Protein AF-A0A4R1K427-F1 (afdb_monomer_lite)

Sequence (102 aa):
MSDSDINLILEKLNGIEKHLEAKQYSHRWLSMAEACEYAGGRSKNWMLDKLNTGKIHGYQEDGKKGFPGKWVIDKNSIDDFYSGLKEDTNKKYLDLKKRTGG

Secondary structure (DSSP, 8-state):
--HHHHHHHHHHHHHHHHHHTS----SSEEEHHHHHHHTTS--HHHHHHHHHTTSS-EEEPPPPTTS---EEEEHHHHHHHHHHHHHHHHHHHHHHHHHH--

Radius of gyration: 20.05 Å; chains: 1; bounding box: 58×32×54 Å

pLDDT: mean 79.11, std 15.57, range [44.84, 96.62]

Foldseek 3Di:
DDPVVVVVVVVVVVVVVVVVPLPPPPDFKDWLVNLCSLLVNHDSVVVVVCCVVVQWDWDWDDDDVPDTGTIITGSVSSVVSVVVVVVVVVVVVVVVDVVVDD

Structure (mmCIF, N/CA/C/O backbone):
data_AF-A0A4R1K427-F1
#
_entry.id   AF-A0A4R1K427-F1
#
loop_
_atom_site.group_PDB
_atom_site.id
_atom_site.type_symbol
_atom_site.label_atom_id
_atom_site.label_alt_id
_atom_site.label_comp_id
_atom_site.label_asym_id
_atom_site.label_entity_id
_atom_site.label_seq_id
_atom_site.pdbx_PDB_ins_code
_atom_site.Cartn_x
_atom_site.Cartn_y
_atom_site.Cartn_z
_atom_site.occupancy
_atom_site.B_iso_or_equiv
_atom_site.auth_seq_id
_atom_site.auth_comp_id
_atom_site.auth_asym_id
_atom_site.auth_atom_id
_atom_site.pdbx_PDB_model_num
ATOM 1 N N . MET A 1 1 ? 41.655 7.590 -18.112 1.00 59.09 1 MET A N 1
ATOM 2 C CA . MET A 1 1 ? 40.527 7.831 -17.195 1.00 59.09 1 MET A CA 1
ATOM 3 C C . MET A 1 1 ? 40.825 9.150 -16.513 1.00 59.09 1 MET A C 1
ATOM 5 O O . MET A 1 1 ? 41.897 9.253 -15.927 1.00 59.09 1 MET A O 1
ATOM 9 N N . SER A 1 2 ? 40.004 10.174 -16.734 1.00 76.25 2 SER A N 1
ATOM 10 C CA . SER A 1 2 ? 40.237 11.529 -16.212 1.00 76.25 2 SER A CA 1
ATOM 11 C C . SER A 1 2 ? 39.451 11.768 -14.923 1.00 76.25 2 SER A C 1
ATOM 13 O O . SER A 1 2 ? 38.473 11.075 -14.653 1.00 76.25 2 SER A O 1
ATOM 15 N N . ASP A 1 3 ? 39.833 12.778 -14.141 1.00 77.19 3 ASP A N 1
ATOM 16 C CA . ASP A 1 3 ? 39.142 13.145 -12.891 1.00 77.19 3 ASP A CA 1
ATOM 17 C C . ASP A 1 3 ? 37.641 13.435 -13.100 1.00 77.19 3 ASP A C 1
ATOM 19 O O . ASP A 1 3 ? 36.807 13.206 -12.225 1.00 77.19 3 ASP A O 1
ATOM 23 N N . SER A 1 4 ? 37.272 13.870 -14.305 1.00 73.75 4 SER A N 1
ATOM 24 C CA . SER A 1 4 ? 35.888 14.043 -14.753 1.00 73.75 4 SER A CA 1
ATOM 25 C C . SER A 1 4 ? 35.102 12.729 -14.869 1.00 73.75 4 SER A C 1
ATOM 27 O O . SER A 1 4 ? 33.921 12.708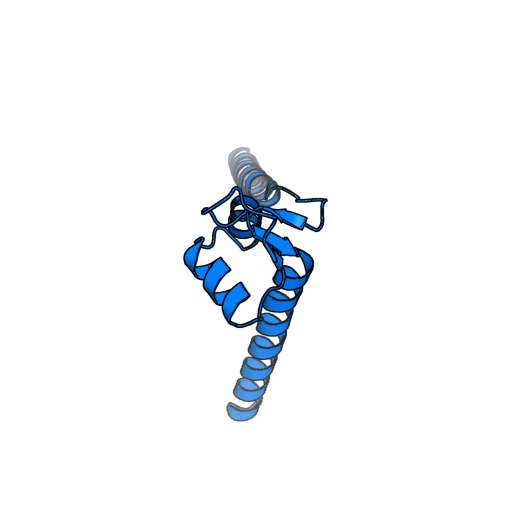 -14.523 1.00 73.75 4 SER A O 1
ATOM 29 N N . ASP A 1 5 ? 35.737 11.629 -15.283 1.00 75.25 5 ASP A N 1
ATOM 30 C CA . ASP A 1 5 ? 35.101 10.304 -15.319 1.00 75.25 5 ASP A CA 1
ATOM 31 C C . ASP A 1 5 ? 34.833 9.793 -13.894 1.00 75.25 5 ASP A C 1
ATOM 33 O O . ASP A 1 5 ? 33.796 9.187 -13.626 1.00 75.25 5 ASP A O 1
ATOM 37 N N . ILE A 1 6 ? 35.754 10.077 -12.966 1.00 77.62 6 ILE A N 1
ATOM 38 C CA . ILE A 1 6 ? 35.656 9.683 -11.554 1.00 77.62 6 ILE A CA 1
ATOM 39 C C . ILE A 1 6 ? 34.502 10.426 -10.869 1.00 77.62 6 ILE A C 1
ATOM 41 O O . ILE A 1 6 ? 33.676 9.794 -10.210 1.00 77.62 6 ILE A O 1
ATOM 45 N N . ASN A 1 7 ? 34.382 11.739 -11.079 1.00 77.62 7 ASN A N 1
ATOM 46 C CA . ASN A 1 7 ? 33.284 12.531 -10.515 1.00 77.62 7 ASN A CA 1
ATOM 47 C C . ASN A 1 7 ? 31.913 12.092 -11.040 1.00 77.62 7 ASN A C 1
ATOM 49 O O . ASN A 1 7 ? 30.974 11.967 -10.257 1.00 77.62 7 ASN A O 1
ATOM 53 N N . LEU A 1 8 ? 31.803 11.768 -12.331 1.00 77.56 8 LEU A N 1
ATOM 54 C CA . LEU A 1 8 ? 30.552 11.272 -12.907 1.00 77.56 8 LEU A CA 1
ATOM 55 C C . LEU A 1 8 ? 30.148 9.904 -12.328 1.00 77.56 8 LEU A C 1
ATOM 57 O O . LEU A 1 8 ? 28.962 9.630 -12.132 1.00 77.56 8 LEU A O 1
ATOM 61 N N . ILE A 1 9 ? 31.121 9.032 -12.048 1.00 77.56 9 ILE A N 1
ATOM 62 C CA . ILE A 1 9 ? 30.875 7.742 -11.389 1.00 77.56 9 ILE A CA 1
ATOM 63 C C . ILE A 1 9 ? 30.417 7.962 -9.944 1.00 77.56 9 ILE A C 1
ATOM 65 O O . ILE A 1 9 ? 29.446 7.337 -9.521 1.00 77.56 9 ILE A O 1
ATOM 69 N N . LEU A 1 10 ? 31.053 8.874 -9.206 1.00 73.94 10 LEU A N 1
ATOM 70 C CA . LEU A 1 10 ? 30.679 9.198 -7.827 1.00 73.94 10 LEU A CA 1
ATOM 71 C C . LEU A 1 10 ? 29.291 9.841 -7.728 1.00 73.94 10 LEU A C 1
ATOM 73 O O . LEU A 1 10 ? 28.515 9.474 -6.850 1.00 73.94 10 LEU A O 1
ATOM 77 N N . GLU A 1 11 ? 28.928 10.739 -8.645 1.00 72.81 11 GLU A N 1
ATOM 78 C CA . GLU A 1 11 ? 27.575 11.306 -8.704 1.00 72.81 11 GLU A CA 1
ATOM 79 C C . GLU A 1 11 ? 26.516 10.232 -8.969 1.00 72.81 11 GLU A C 1
ATOM 81 O O . GLU A 1 11 ? 25.460 10.222 -8.331 1.00 72.81 11 GLU A O 1
ATOM 86 N N . LYS A 1 12 ? 26.809 9.282 -9.865 1.00 64.94 12 LYS A N 1
ATOM 87 C CA . LYS A 1 12 ? 25.918 8.146 -10.130 1.00 64.94 12 LYS A CA 1
ATOM 88 C C . LYS A 1 12 ? 25.809 7.204 -8.932 1.00 64.94 12 LYS A C 1
ATOM 90 O O . LYS A 1 12 ? 24.704 6.769 -8.624 1.00 64.94 12 LYS A O 1
ATOM 95 N N . LEU A 1 13 ? 26.916 6.913 -8.247 1.00 65.81 13 LEU A N 1
ATOM 96 C CA . LEU A 1 13 ? 26.927 6.074 -7.045 1.00 65.81 13 LEU A CA 1
ATOM 97 C C . LEU A 1 13 ? 26.153 6.727 -5.893 1.00 65.81 13 LEU A C 1
ATOM 99 O O . LEU A 1 13 ? 25.292 6.075 -5.311 1.00 65.81 13 LEU A O 1
ATOM 103 N N . ASN A 1 14 ? 26.348 8.025 -5.651 1.00 63.34 14 ASN A N 1
ATOM 104 C CA . ASN A 1 14 ? 25.582 8.787 -4.659 1.00 63.34 14 ASN A CA 1
ATOM 105 C C . ASN A 1 14 ? 24.084 8.854 -5.000 1.00 63.34 14 ASN A C 1
ATOM 107 O O . ASN A 1 14 ? 23.231 8.824 -4.111 1.00 63.34 14 ASN A O 1
ATOM 111 N N . GLY A 1 15 ? 23.739 8.948 -6.289 1.00 56.34 15 GLY A N 1
ATOM 112 C CA . GLY A 1 15 ? 22.350 8.882 -6.749 1.00 56.34 15 GLY A CA 1
ATOM 113 C C . 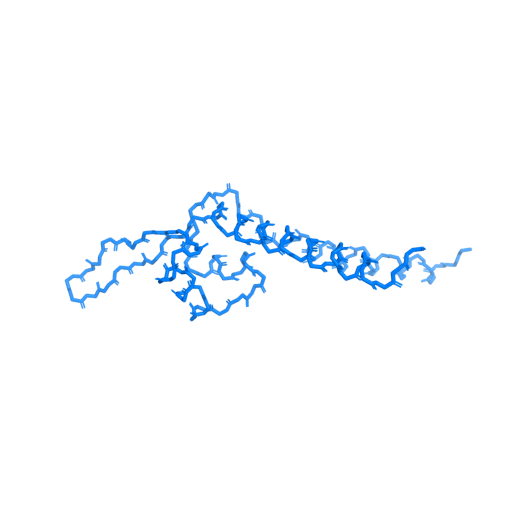GLY A 1 15 ? 21.704 7.517 -6.491 1.00 56.34 15 GLY A C 1
ATOM 114 O O . GLY A 1 15 ? 20.532 7.448 -6.125 1.00 56.34 15 GLY A O 1
ATOM 115 N N . ILE A 1 16 ? 22.479 6.438 -6.631 1.00 57.91 16 ILE A N 1
ATOM 116 C CA . ILE A 1 16 ? 22.049 5.064 -6.344 1.00 57.91 16 ILE A CA 1
ATOM 117 C C . ILE A 1 16 ? 21.922 4.830 -4.830 1.00 57.91 16 ILE A C 1
ATOM 119 O O . ILE A 1 16 ? 20.924 4.256 -4.402 1.00 57.91 16 ILE A O 1
ATOM 123 N N . GLU A 1 17 ? 22.856 5.326 -4.013 1.00 49.16 17 GLU A N 1
ATOM 124 C CA . GLU A 1 17 ? 22.786 5.253 -2.544 1.00 49.16 17 GLU A CA 1
ATOM 125 C C . GLU A 1 17 ? 21.539 5.953 -1.996 1.00 49.16 17 GLU A C 1
ATOM 127 O O . GLU A 1 17 ? 20.794 5.355 -1.225 1.00 49.16 17 GLU A O 1
ATOM 132 N N . LYS A 1 18 ? 21.212 7.155 -2.487 1.00 49.66 18 LYS A N 1
ATOM 133 C CA . LYS A 1 18 ? 19.970 7.857 -2.110 1.00 49.66 18 LYS A CA 1
ATOM 134 C C . LYS A 1 18 ? 18.689 7.137 -2.543 1.00 49.66 18 LYS A C 1
ATOM 136 O O . LYS A 1 18 ? 17.632 7.371 -1.965 1.00 49.66 18 LYS A O 1
ATOM 141 N N . HIS A 1 19 ? 18.748 6.288 -3.568 1.00 48.06 19 HIS A N 1
ATOM 142 C CA . HIS A 1 19 ? 17.629 5.422 -3.956 1.00 48.06 19 HIS A CA 1
ATOM 143 C C . HIS A 1 19 ? 17.577 4.112 -3.155 1.00 48.06 19 HIS A C 1
ATOM 145 O O . HIS A 1 19 ? 16.496 3.550 -2.991 1.00 48.06 19 HIS A O 1
ATOM 151 N N . LEU A 1 20 ? 18.710 3.646 -2.627 1.00 48.03 20 LEU A N 1
ATOM 152 C CA . LEU A 1 20 ? 18.812 2.481 -1.741 1.00 48.03 20 LEU A CA 1
ATOM 153 C C . LEU A 1 20 ? 18.522 2.810 -0.271 1.00 48.03 20 LEU A C 1
ATOM 155 O O . LEU A 1 20 ? 18.095 1.924 0.465 1.00 48.03 20 LEU A O 1
ATOM 159 N N . GLU A 1 21 ? 18.618 4.082 0.123 1.00 44.84 21 GLU A N 1
ATOM 160 C CA . GLU A 1 21 ? 18.001 4.634 1.337 1.00 44.84 21 GLU A CA 1
ATOM 161 C C . GLU A 1 21 ? 16.462 4.719 1.241 1.00 44.84 21 GLU A C 1
ATOM 163 O O . GLU A 1 21 ? 15.814 5.452 1.991 1.00 44.84 21 GLU A O 1
ATOM 168 N N . ALA A 1 22 ? 15.828 3.957 0.341 1.00 49.41 22 ALA A N 1
ATOM 169 C CA . ALA A 1 22 ? 14.430 3.592 0.509 1.00 49.41 22 ALA A CA 1
ATOM 170 C C . ALA A 1 22 ? 14.297 3.002 1.916 1.00 49.41 22 ALA A C 1
ATOM 172 O O . ALA A 1 22 ? 14.818 1.914 2.160 1.00 49.41 22 ALA A O 1
ATOM 173 N N . LYS A 1 23 ? 13.687 3.761 2.844 1.00 55.25 23 LYS A N 1
ATOM 174 C CA . LYS A 1 23 ? 13.518 3.403 4.260 1.00 55.25 23 LYS A CA 1
ATOM 175 C C . LYS A 1 23 ? 13.299 1.901 4.371 1.00 55.25 23 LYS A C 1
ATOM 177 O O . LYS A 1 23 ? 12.240 1.392 4.002 1.00 55.25 23 LYS A O 1
ATOM 182 N N . GLN A 1 24 ? 14.324 1.183 4.824 1.00 61.22 24 GLN A N 1
ATOM 183 C CA . GLN A 1 24 ? 14.216 -0.251 5.007 1.00 61.22 24 GLN A CA 1
ATOM 184 C C . GLN A 1 24 ? 13.334 -0.464 6.228 1.00 61.22 24 GLN A C 1
ATOM 186 O O . GLN A 1 24 ? 13.799 -0.462 7.365 1.00 61.22 24 GLN A O 1
ATOM 191 N N . TYR A 1 25 ? 12.032 -0.597 5.993 1.00 67.19 25 TYR A N 1
ATOM 192 C CA . TYR A 1 25 ? 11.101 -0.992 7.033 1.00 67.19 25 TYR A CA 1
ATOM 193 C C . TYR A 1 25 ? 11.428 -2.433 7.424 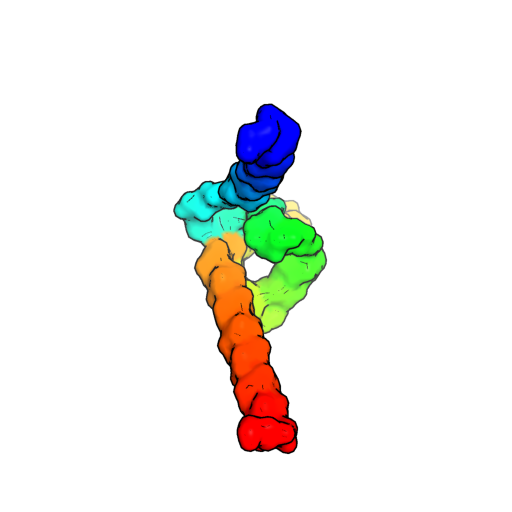1.00 67.19 25 TYR A C 1
ATOM 195 O O . TYR A 1 25 ? 11.131 -3.387 6.694 1.00 67.19 25 TYR A O 1
ATOM 203 N N . SER A 1 26 ? 12.131 -2.577 8.547 1.00 73.69 26 SER A N 1
ATOM 204 C CA . SER A 1 26 ? 12.530 -3.867 9.111 1.00 73.69 26 SER A CA 1
ATOM 205 C C . SER A 1 26 ? 11.348 -4.587 9.756 1.00 73.69 26 SER A C 1
ATOM 207 O O . SER A 1 26 ? 11.351 -5.813 9.861 1.00 73.69 26 SER A O 1
ATOM 209 N N . HIS A 1 27 ? 10.310 -3.845 10.147 1.00 84.44 27 HIS A N 1
ATOM 210 C CA . HIS A 1 27 ? 9.090 -4.382 10.726 1.00 84.44 27 HIS A CA 1
ATOM 211 C C . HIS A 1 27 ? 8.048 -4.741 9.661 1.00 84.44 27 HIS A C 1
ATOM 213 O O . HIS A 1 27 ? 7.923 -4.098 8.620 1.00 84.44 27 HIS A O 1
ATOM 219 N N . ARG A 1 28 ? 7.278 -5.798 9.945 1.00 89.94 28 ARG A N 1
ATOM 220 C CA . ARG A 1 28 ? 6.236 -6.328 9.052 1.00 89.94 28 ARG A CA 1
ATOM 221 C C . ARG A 1 28 ? 5.010 -5.415 8.952 1.00 89.94 28 ARG A C 1
ATOM 223 O O . ARG A 1 28 ? 4.394 -5.336 7.899 1.00 89.94 28 ARG A O 1
ATOM 230 N N . TRP A 1 29 ? 4.628 -4.767 10.047 1.00 94.81 29 TRP A N 1
ATOM 231 C CA . TRP A 1 29 ? 3.352 -4.062 10.168 1.00 94.81 29 TRP A CA 1
ATOM 232 C C . TRP A 1 29 ? 3.523 -2.560 9.966 1.00 94.81 29 TRP A C 1
ATOM 234 O O . TRP A 1 29 ? 3.969 -1.858 10.865 1.00 94.81 29 TRP A O 1
ATOM 244 N N . LEU A 1 30 ? 3.166 -2.064 8.789 1.00 94.50 30 LEU A N 1
ATOM 245 C CA . LEU A 1 30 ? 3.388 -0.681 8.383 1.00 94.50 30 LEU A CA 1
ATOM 246 C C . LEU A 1 30 ? 2.168 0.186 8.681 1.00 94.50 30 LEU A C 1
ATOM 248 O O . LEU A 1 30 ? 1.031 -0.212 8.439 1.00 94.50 30 LEU A O 1
ATOM 252 N N . SER A 1 31 ? 2.381 1.419 9.124 1.00 94.94 31 SER A N 1
ATOM 253 C CA . SER A 1 31 ? 1.321 2.426 9.083 1.00 94.94 31 SER A CA 1
ATOM 254 C C . SER A 1 31 ? 0.942 2.766 7.635 1.00 94.94 31 SER A C 1
ATOM 256 O O . SER A 1 31 ? 1.698 2.526 6.695 1.00 94.94 31 SER A O 1
ATOM 258 N N . MET A 1 32 ? -0.218 3.398 7.436 1.00 95.00 32 MET A N 1
ATOM 259 C CA . MET A 1 32 ? -0.657 3.847 6.105 1.00 95.00 32 MET A CA 1
ATOM 260 C C . MET A 1 32 ? 0.393 4.687 5.357 1.00 95.00 32 MET A C 1
ATOM 262 O O . MET A 1 32 ? 0.569 4.506 4.155 1.00 95.00 32 MET A O 1
ATOM 266 N N . ALA A 1 33 ? 1.083 5.601 6.045 1.00 93.56 33 ALA A N 1
ATOM 267 C CA . ALA A 1 33 ? 2.104 6.440 5.418 1.00 93.56 33 ALA A CA 1
ATOM 268 C C . ALA A 1 33 ? 3.323 5.611 4.987 1.00 93.56 33 ALA A C 1
ATOM 270 O O . ALA A 1 33 ? 3.771 5.720 3.849 1.00 93.56 33 ALA A O 1
ATOM 271 N N . GLU A 1 34 ? 3.795 4.725 5.864 1.00 93.88 34 GLU A N 1
ATOM 272 C CA . GLU A 1 34 ? 4.931 3.844 5.583 1.00 93.88 34 GLU A CA 1
ATOM 273 C C . GLU A 1 34 ? 4.623 2.864 4.454 1.00 93.88 34 GLU A C 1
ATOM 275 O O . GLU A 1 34 ? 5.442 2.679 3.564 1.00 93.88 34 GLU A O 1
ATOM 280 N N . ALA A 1 35 ? 3.420 2.290 4.428 1.00 94.06 35 ALA A N 1
ATOM 281 C CA . ALA A 1 35 ? 2.989 1.408 3.351 1.00 94.06 35 ALA A CA 1
ATOM 282 C C . ALA A 1 35 ? 2.944 2.139 1.998 1.00 94.06 35 ALA A C 1
ATOM 284 O O . ALA A 1 35 ? 3.310 1.569 0.972 1.00 94.06 35 ALA A O 1
ATOM 285 N N . CYS A 1 36 ? 2.511 3.404 1.981 1.00 92.62 36 CYS A N 1
ATOM 286 C CA . CYS A 1 36 ? 2.501 4.232 0.774 1.00 92.62 36 CYS A CA 1
ATOM 287 C C . CYS A 1 36 ? 3.920 4.501 0.258 1.00 92.62 36 CYS A C 1
ATOM 289 O O . CYS A 1 36 ? 4.170 4.342 -0.939 1.00 92.62 36 CYS A O 1
ATOM 291 N N . GLU A 1 37 ? 4.843 4.866 1.153 1.00 92.06 37 GLU A N 1
ATOM 292 C CA . GLU A 1 37 ? 6.264 5.047 0.831 1.00 92.06 37 GLU A CA 1
ATOM 293 C C . GLU A 1 37 ? 6.875 3.730 0.325 1.00 92.06 37 GLU A C 1
ATOM 295 O O . GLU A 1 37 ? 7.429 3.698 -0.775 1.00 92.06 37 GLU A O 1
ATOM 300 N N . TYR A 1 38 ? 6.672 2.630 1.057 1.00 90.19 38 TYR A N 1
ATOM 301 C CA . TYR A 1 38 ? 7.180 1.297 0.726 1.00 90.19 38 TYR A CA 1
ATOM 302 C C . TYR A 1 38 ? 6.678 0.782 -0.626 1.00 90.19 38 TYR A C 1
ATOM 304 O O . TYR A 1 38 ? 7.439 0.213 -1.403 1.00 90.19 38 TYR A O 1
ATOM 312 N N . ALA A 1 39 ? 5.415 1.047 -0.971 1.00 89.31 39 ALA A N 1
ATOM 313 C CA . ALA A 1 39 ? 4.834 0.662 -2.255 1.00 89.31 39 ALA A CA 1
ATOM 314 C C . ALA A 1 39 ? 5.322 1.516 -3.448 1.00 89.31 39 ALA A C 1
ATOM 316 O O . ALA A 1 39 ? 4.717 1.446 -4.522 1.00 89.31 39 ALA A O 1
ATOM 317 N N . GLY A 1 40 ? 6.379 2.319 -3.280 1.00 87.19 40 GLY A N 1
ATOM 318 C CA . GLY A 1 40 ? 6.942 3.194 -4.309 1.00 87.19 40 GLY A CA 1
ATOM 319 C C . GLY A 1 40 ? 6.261 4.562 -4.378 1.00 87.19 40 GLY A C 1
ATOM 320 O O . GLY A 1 40 ? 6.050 5.086 -5.470 1.00 87.19 40 GLY A O 1
ATOM 321 N N . GLY A 1 41 ? 5.851 5.114 -3.232 1.00 87.00 41 GLY A N 1
ATOM 322 C CA . GLY A 1 41 ? 5.201 6.428 -3.149 1.00 87.00 41 GLY A CA 1
ATOM 323 C C . GLY A 1 41 ? 3.756 6.445 -3.662 1.00 87.00 41 GLY A C 1
ATOM 324 O O . GLY A 1 41 ? 3.304 7.435 -4.241 1.00 87.00 41 GLY A O 1
ATOM 325 N N . ARG A 1 42 ? 3.016 5.342 -3.498 1.00 91.19 42 ARG A N 1
ATOM 326 C CA . ARG A 1 42 ? 1.603 5.261 -3.912 1.00 91.19 42 ARG A CA 1
ATOM 327 C C . ARG A 1 42 ? 0.718 6.132 -3.026 1.00 91.19 42 ARG A C 1
ATOM 329 O O . ARG A 1 42 ? 1.045 6.423 -1.884 1.00 91.19 42 ARG A O 1
ATOM 336 N N . SER A 1 43 ? -0.434 6.546 -3.550 1.00 94.19 43 SER A N 1
ATOM 337 C CA . SER A 1 43 ? -1.378 7.359 -2.781 1.00 94.19 43 SER A CA 1
ATOM 338 C C . SER A 1 43 ? -2.147 6.523 -1.754 1.00 94.19 43 SER A C 1
ATOM 340 O O . SER A 1 43 ? -2.407 5.335 -1.956 1.00 94.19 43 SER A O 1
ATOM 342 N N . LYS A 1 44 ? -2.622 7.180 -0.690 1.00 95.00 44 LYS A N 1
ATOM 343 C CA . LYS A 1 44 ? -3.513 6.567 0.307 1.00 95.00 44 LYS A CA 1
ATOM 344 C C . LYS A 1 44 ? -4.748 5.917 -0.328 1.00 95.00 44 LYS A C 1
ATOM 346 O O . LYS A 1 44 ? -5.140 4.830 0.079 1.00 95.00 44 LYS A O 1
ATOM 351 N N . ASN A 1 45 ? -5.348 6.556 -1.334 1.00 96.06 45 ASN A N 1
ATOM 352 C CA . ASN A 1 45 ? -6.523 6.009 -2.023 1.00 96.06 45 ASN A CA 1
ATOM 353 C C . ASN A 1 45 ? -6.192 4.717 -2.772 1.00 96.06 45 ASN A C 1
ATOM 355 O O . ASN A 1 45 ? -6.984 3.783 -2.744 1.00 96.06 45 ASN A O 1
ATOM 359 N N . TRP A 1 46 ? -5.013 4.644 -3.398 1.00 96.00 46 TRP A N 1
ATOM 360 C CA . TRP A 1 46 ? -4.546 3.413 -4.029 1.00 96.00 46 TRP A CA 1
ATOM 361 C C . TRP A 1 46 ? -4.381 2.298 -2.993 1.00 96.00 46 TRP A C 1
ATOM 363 O O . TRP A 1 46 ? -4.835 1.183 -3.225 1.00 96.00 46 TRP A O 1
ATOM 373 N N . MET A 1 47 ? -3.797 2.605 -1.830 1.00 96.19 47 MET A N 1
ATOM 374 C CA . MET A 1 47 ? -3.611 1.619 -0.762 1.00 96.19 47 MET A CA 1
ATOM 375 C C . MET A 1 47 ? -4.951 1.111 -0.213 1.00 96.19 47 MET A C 1
ATOM 377 O O . MET A 1 47 ? -5.149 -0.093 -0.074 1.00 96.19 47 MET A O 1
ATOM 381 N N . LEU A 1 48 ? -5.902 2.017 0.030 1.00 95.31 48 LEU A N 1
ATOM 382 C CA . LEU A 1 48 ? -7.256 1.662 0.461 1.00 95.31 48 LEU A CA 1
ATOM 383 C C . LEU A 1 48 ? -7.993 0.809 -0.577 1.00 95.31 48 LEU A C 1
ATOM 385 O O . LEU A 1 48 ? -8.660 -0.145 -0.200 1.00 95.31 48 LEU A O 1
ATOM 389 N N . ASP A 1 49 ? -7.850 1.098 -1.872 1.00 96.06 49 ASP A N 1
ATOM 390 C CA . ASP A 1 49 ? -8.406 0.256 -2.938 1.00 96.06 49 ASP A CA 1
ATOM 391 C C . ASP A 1 49 ? -7.842 -1.174 -2.889 1.00 96.06 49 ASP A C 1
ATOM 393 O O . ASP A 1 49 ? -8.587 -2.148 -3.009 1.00 96.06 49 ASP A O 1
ATOM 397 N N . LYS A 1 50 ? -6.534 -1.335 -2.650 1.00 95.25 50 LYS A N 1
ATOM 398 C CA . LYS A 1 50 ? -5.924 -2.671 -2.534 1.00 95.25 50 LYS A CA 1
ATOM 399 C C . LYS A 1 50 ? -6.344 -3.422 -1.281 1.00 95.25 50 LYS A C 1
ATOM 401 O O . LYS A 1 50 ? -6.567 -4.626 -1.376 1.00 95.25 50 LYS A O 1
ATOM 406 N N . LEU A 1 51 ? -6.524 -2.720 -0.167 1.00 94.25 51 LEU A N 1
ATOM 407 C CA . LEU A 1 51 ? -7.108 -3.290 1.047 1.00 94.25 51 LEU A CA 1
ATOM 408 C C . LEU A 1 51 ? -8.562 -3.728 0.804 1.00 94.25 51 LEU A C 1
ATOM 410 O O . LEU A 1 51 ? -8.914 -4.872 1.070 1.00 94.25 51 LEU A O 1
ATOM 414 N N . ASN A 1 52 ? -9.387 -2.859 0.212 1.00 92.69 52 ASN A N 1
ATOM 415 C CA . ASN A 1 52 ? -10.802 -3.134 -0.063 1.00 92.69 52 ASN A CA 1
ATOM 416 C C . ASN A 1 52 ? -11.008 -4.275 -1.069 1.00 92.69 52 ASN A C 1
ATOM 418 O O . ASN A 1 52 ? -11.988 -5.007 -0.980 1.00 92.69 52 ASN A O 1
ATOM 422 N N . THR A 1 53 ? -10.095 -4.432 -2.029 1.00 92.38 53 THR A N 1
ATOM 423 C CA . THR A 1 53 ? -10.129 -5.532 -3.008 1.00 92.38 53 THR A CA 1
ATOM 424 C C . THR A 1 53 ? -9.451 -6.809 -2.509 1.00 92.38 53 THR A C 1
ATOM 426 O O . THR A 1 53 ? -9.405 -7.792 -3.247 1.00 92.38 53 THR A O 1
ATOM 429 N N . GLY A 1 54 ? -8.909 -6.810 -1.286 1.00 91.69 54 GLY A N 1
ATOM 430 C CA . GLY A 1 54 ? -8.219 -7.956 -0.690 1.00 91.69 54 GLY A CA 1
ATOM 431 C C . GLY A 1 54 ? -6.887 -8.314 -1.355 1.00 91.69 54 GLY A C 1
ATOM 432 O O . GLY A 1 54 ? -6.355 -9.391 -1.111 1.00 91.69 54 GLY A O 1
ATOM 433 N N . LYS A 1 55 ? -6.350 -7.429 -2.203 1.00 91.44 55 LYS A N 1
ATOM 434 C CA . LYS A 1 55 ? -5.070 -7.625 -2.905 1.00 91.44 55 LYS A CA 1
ATOM 435 C C . LYS A 1 55 ? -3.859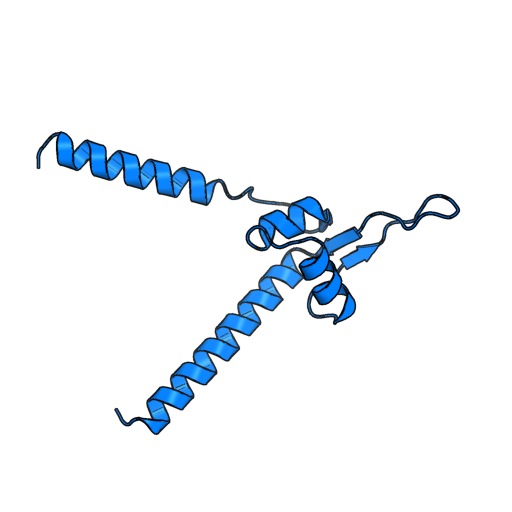 -7.381 -2.009 1.00 91.44 55 LYS A C 1
ATOM 437 O O . LYS A 1 55 ? -2.775 -7.848 -2.327 1.00 91.44 55 LYS A O 1
ATOM 442 N N . ILE A 1 56 ? -4.048 -6.605 -0.946 1.00 94.94 56 ILE A N 1
ATOM 443 C CA . ILE A 1 56 ? -3.080 -6.329 0.118 1.00 94.94 56 ILE A CA 1
ATOM 444 C C . ILE A 1 56 ? -3.833 -6.509 1.442 1.00 94.94 56 ILE A C 1
ATOM 446 O O . ILE A 1 56 ? -5.032 -6.229 1.516 1.00 94.94 56 ILE A O 1
ATOM 450 N N . HIS A 1 57 ? -3.150 -6.989 2.477 1.00 95.00 57 HIS A N 1
ATOM 451 C CA . HIS A 1 57 ? -3.733 -7.310 3.776 1.00 95.00 57 HIS A CA 1
ATOM 452 C C . HIS A 1 57 ? -3.360 -6.276 4.839 1.00 95.00 57 HIS A C 1
ATOM 454 O O . HIS A 1 57 ? -2.299 -5.656 4.808 1.00 95.00 57 HIS A O 1
ATOM 460 N N . GLY A 1 58 ? -4.244 -6.107 5.814 1.00 94.62 58 GLY A N 1
ATOM 461 C CA . GLY A 1 58 ? -4.046 -5.217 6.945 1.00 94.62 58 GLY A CA 1
ATOM 462 C C . GLY A 1 58 ? -5.225 -5.289 7.902 1.00 94.62 58 GLY A C 1
ATOM 463 O O . GLY A 1 58 ? -6.248 -5.902 7.598 1.00 94.62 58 GLY A O 1
ATOM 464 N N . TYR A 1 59 ? -5.084 -4.643 9.049 1.00 93.50 59 TYR A N 1
ATOM 465 C CA . TYR A 1 59 ? -6.162 -4.467 10.010 1.00 93.50 59 TYR A CA 1
ATOM 466 C C . TYR A 1 59 ? -6.300 -2.993 10.378 1.00 93.50 59 TYR A C 1
ATOM 468 O O . TYR A 1 59 ? -5.378 -2.189 10.214 1.00 93.50 59 TYR A O 1
ATOM 476 N N . GLN A 1 60 ? -7.482 -2.637 10.862 1.00 93.31 60 GLN A N 1
ATOM 477 C CA . GLN A 1 60 ? -7.737 -1.321 11.415 1.00 93.31 60 GLN A CA 1
ATOM 478 C C . GLN A 1 60 ? -7.697 -1.428 12.937 1.00 93.31 60 GLN A C 1
ATOM 480 O O . GLN A 1 60 ? -8.386 -2.266 13.512 1.00 93.31 60 GLN A O 1
ATOM 485 N N . GLU A 1 61 ? -6.860 -0.616 13.577 1.00 91.75 61 GLU A N 1
ATOM 486 C CA . GLU A 1 61 ? -6.829 -0.506 15.035 1.00 91.75 61 GLU A CA 1
ATOM 487 C C . GLU A 1 61 ? -8.180 -0.023 15.572 1.00 91.75 61 GLU A C 1
ATOM 489 O O . GLU A 1 61 ? -8.957 0.621 14.857 1.00 91.75 61 GLU A O 1
ATOM 494 N N . ASP A 1 62 ? -8.434 -0.276 16.855 1.00 88.62 62 ASP A N 1
ATOM 495 C CA . ASP A 1 62 ? -9.628 0.233 17.514 1.00 88.62 62 ASP A CA 1
ATOM 496 C C . ASP A 1 62 ? -9.648 1.764 17.498 1.00 88.62 62 ASP A C 1
ATOM 498 O O . ASP A 1 62 ? -8.712 2.465 17.897 1.00 88.62 62 ASP A O 1
ATOM 502 N N . GLY A 1 63 ? -10.759 2.294 17.004 1.00 85.19 63 GLY A N 1
ATOM 503 C CA . GLY A 1 63 ? -11.017 3.719 16.967 1.00 85.19 63 GLY A CA 1
ATOM 504 C C . GLY A 1 63 ? -11.518 4.262 18.303 1.00 85.19 63 GLY A C 1
ATOM 505 O O . GLY A 1 63 ? -12.127 3.556 19.107 1.00 85.19 63 GLY A O 1
ATOM 506 N N . LYS A 1 64 ? -11.331 5.565 18.537 1.00 86.88 64 LYS A N 1
ATOM 507 C CA . LYS A 1 64 ? -12.061 6.260 19.610 1.00 86.88 64 LYS A CA 1
ATOM 508 C C . LYS A 1 64 ? -13.525 6.423 19.196 1.00 86.88 64 LYS A C 1
ATOM 510 O O . LYS A 1 64 ? -13.817 6.541 18.013 1.00 86.88 64 LYS A O 1
ATOM 515 N N . LYS A 1 65 ? -14.444 6.460 20.167 1.00 82.50 65 LYS A N 1
ATOM 516 C CA . LYS A 1 65 ? -15.904 6.526 19.955 1.00 82.50 65 LYS A CA 1
ATOM 517 C C . LYS A 1 65 ? -16.286 7.494 18.814 1.00 82.50 65 LYS A C 1
ATOM 519 O O . LYS A 1 65 ? -16.093 8.699 18.944 1.00 82.50 65 LYS A O 1
ATOM 524 N N . GLY A 1 66 ? -16.814 6.951 17.713 1.00 78.19 66 GLY A N 1
ATOM 525 C CA . GLY A 1 66 ? -17.261 7.709 16.534 1.00 78.19 66 GLY A CA 1
ATOM 526 C C . GLY A 1 66 ? -16.209 7.960 15.443 1.00 78.19 66 GLY A C 1
ATOM 527 O O . GLY A 1 66 ? -16.558 8.509 14.402 1.00 78.19 66 GLY A O 1
ATOM 528 N N . PHE A 1 67 ? -14.956 7.540 15.633 1.00 81.81 67 PHE A N 1
ATOM 529 C CA . PHE A 1 67 ? -13.877 7.711 14.660 1.00 81.81 67 PHE A CA 1
ATOM 530 C C . PHE A 1 67 ? -13.222 6.369 14.335 1.00 81.81 67 PHE A C 1
ATOM 532 O O . PHE A 1 67 ? -12.824 5.665 15.259 1.00 81.81 67 PHE A O 1
ATOM 539 N N . PRO A 1 68 ? -13.063 6.012 13.051 1.00 82.81 68 PRO A N 1
ATOM 540 C CA . PRO A 1 68 ? -12.346 4.803 12.669 1.00 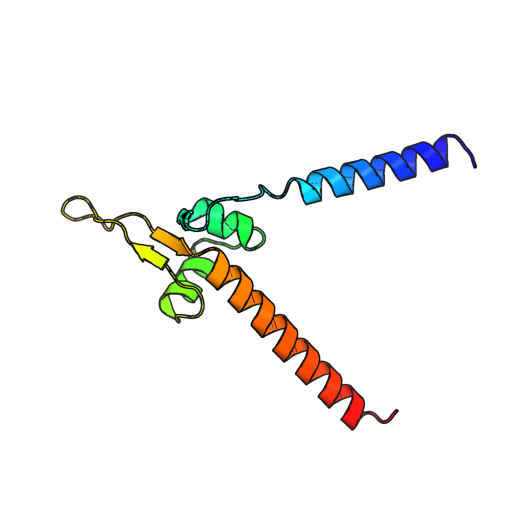82.81 68 PRO A CA 1
ATOM 541 C C . PRO A 1 68 ? -10.873 4.890 13.098 1.00 82.81 68 PRO A C 1
ATOM 543 O O . PRO A 1 68 ? -10.263 5.962 13.028 1.00 82.81 68 PRO A O 1
ATOM 546 N N . GLY A 1 69 ? -10.299 3.774 13.552 1.00 88.44 69 GLY A N 1
ATOM 547 C CA . GLY A 1 69 ? -8.897 3.731 13.960 1.00 88.44 69 GLY A CA 1
ATOM 548 C C . GLY A 1 69 ? -7.926 3.736 12.780 1.00 88.44 69 GLY A C 1
ATOM 549 O O . GLY A 1 69 ? -8.304 3.894 11.612 1.00 88.44 69 GLY A O 1
ATOM 550 N N . LYS A 1 70 ? -6.633 3.622 13.082 1.00 91.69 70 LYS A N 1
ATOM 551 C CA . LYS A 1 70 ? -5.580 3.708 12.067 1.00 91.69 70 LYS A CA 1
ATOM 552 C C . LYS A 1 70 ? -5.423 2.374 11.349 1.00 91.69 70 LYS A C 1
ATOM 554 O O . LYS A 1 70 ? -5.571 1.314 11.942 1.00 91.69 70 LYS A O 1
ATOM 559 N N . TRP A 1 71 ? -5.105 2.444 10.062 1.00 94.12 71 TRP A N 1
ATOM 560 C CA . TRP A 1 71 ? -4.750 1.263 9.286 1.00 94.12 71 TRP A CA 1
ATOM 561 C C . TRP A 1 71 ? -3.313 0.842 9.565 1.00 94.12 71 TRP A C 1
ATOM 563 O O . TRP A 1 71 ? -2.400 1.674 9.503 1.00 94.12 71 TRP A O 1
ATOM 573 N N . VAL A 1 72 ? -3.152 -0.457 9.788 1.00 95.44 72 VAL A N 1
ATOM 574 C CA . VAL A 1 72 ? -1.881 -1.165 9.881 1.00 95.44 72 VAL A CA 1
ATOM 575 C C . VAL A 1 72 ? -1.858 -2.211 8.767 1.00 95.44 72 VAL A C 1
ATOM 577 O O . VAL A 1 72 ? -2.754 -3.046 8.668 1.00 95.44 72 VAL A O 1
ATOM 580 N N . ILE A 1 73 ? -0.871 -2.128 7.882 1.00 96.62 73 ILE A N 1
ATOM 581 C CA . ILE A 1 73 ? -0.783 -2.873 6.625 1.00 96.62 73 ILE A CA 1
ATOM 582 C C . ILE A 1 73 ? 0.357 -3.887 6.712 1.00 96.62 73 ILE A C 1
ATOM 584 O O . ILE A 1 73 ? 1.442 -3.573 7.197 1.00 96.62 73 ILE A O 1
ATOM 588 N N . ASP A 1 74 ? 0.123 -5.106 6.233 1.00 95.69 74 ASP A N 1
ATOM 589 C CA . ASP A 1 74 ? 1.140 -6.153 6.177 1.00 95.69 74 ASP A CA 1
ATOM 590 C C . ASP A 1 74 ? 2.092 -5.916 4.998 1.00 95.69 74 ASP A C 1
ATOM 592 O O . ASP A 1 74 ? 1.703 -6.061 3.836 1.00 95.69 74 ASP A O 1
ATOM 596 N N . LYS A 1 75 ? 3.353 -5.599 5.295 1.00 94.06 75 LYS A N 1
ATOM 597 C CA . LYS A 1 75 ? 4.431 -5.422 4.316 1.00 94.06 75 LYS A CA 1
ATOM 598 C C . LYS A 1 75 ? 4.529 -6.598 3.345 1.00 94.06 75 LYS A C 1
ATOM 600 O O . LYS A 1 75 ? 4.623 -6.379 2.141 1.00 94.06 75 LYS A O 1
ATOM 605 N N . ASN A 1 76 ? 4.444 -7.830 3.847 1.00 92.75 76 ASN A N 1
ATOM 606 C CA . ASN A 1 76 ? 4.627 -9.020 3.014 1.00 92.75 76 ASN A CA 1
ATOM 607 C C . ASN A 1 76 ? 3.529 -9.132 1.952 1.00 92.75 76 ASN A C 1
ATOM 609 O O . ASN A 1 76 ? 3.799 -9.501 0.819 1.00 92.75 76 ASN A O 1
ATOM 613 N N . SER A 1 77 ? 2.302 -8.720 2.277 1.00 94.31 77 SER A N 1
ATOM 614 C CA . SER A 1 77 ? 1.210 -8.718 1.300 1.00 94.31 77 SER A CA 1
ATOM 615 C C . SER A 1 77 ? 1.411 -7.693 0.172 1.00 94.31 77 SER A C 1
ATOM 617 O O . SER A 1 77 ? 0.916 -7.885 -0.938 1.00 94.31 77 SER A O 1
ATOM 619 N N . ILE A 1 78 ? 2.173 -6.620 0.424 1.00 92.38 78 ILE A N 1
ATOM 620 C CA . ILE A 1 78 ? 2.602 -5.669 -0.612 1.00 92.38 78 ILE A CA 1
ATOM 621 C C . ILE A 1 78 ? 3.649 -6.333 -1.518 1.00 92.38 78 ILE A C 1
ATOM 623 O O . ILE A 1 78 ? 3.559 -6.218 -2.743 1.00 92.38 78 ILE A O 1
ATOM 627 N N . ASP A 1 79 ? 4.610 -7.050 -0.930 1.00 90.56 79 ASP A N 1
ATOM 628 C CA . ASP A 1 79 ? 5.632 -7.797 -1.673 1.00 90.56 79 ASP A CA 1
ATOM 629 C C . ASP A 1 79 ? 5.002 -8.891 -2.551 1.00 90.56 79 ASP A C 1
ATOM 631 O O . ASP A 1 79 ? 5.343 -9.008 -3.733 1.00 90.56 79 ASP A O 1
ATOM 635 N N . ASP A 1 80 ? 4.032 -9.634 -2.013 1.00 88.62 80 ASP A N 1
ATOM 636 C CA . ASP A 1 80 ? 3.290 -10.681 -2.722 1.00 88.62 80 ASP A CA 1
ATOM 637 C C . ASP A 1 80 ? 2.506 -10.102 -3.905 1.00 88.62 80 ASP A C 1
ATOM 639 O O . ASP A 1 80 ? 2.576 -10.626 -5.019 1.00 88.62 80 ASP A O 1
ATOM 643 N N . PHE A 1 81 ? 1.822 -8.968 -3.706 1.00 90.06 81 PHE A N 1
ATOM 644 C CA . PHE A 1 81 ? 1.110 -8.267 -4.775 1.00 90.06 81 PHE A CA 1
ATOM 645 C C . PHE A 1 81 ? 2.040 -7.916 -5.947 1.00 90.06 81 PHE A C 1
ATOM 647 O O . PHE A 1 81 ? 1.716 -8.171 -7.111 1.00 90.06 81 PHE A O 1
ATOM 654 N N . TYR A 1 82 ? 3.216 -7.351 -5.662 1.00 84.25 82 TYR A N 1
ATOM 655 C CA . TYR A 1 82 ? 4.179 -6.997 -6.705 1.00 84.25 82 TYR A CA 1
ATOM 656 C C . TYR A 1 82 ? 4.865 -8.215 -7.330 1.00 84.25 82 TYR A C 1
ATOM 658 O O . TYR A 1 82 ? 5.194 -8.185 -8.519 1.00 84.25 82 TYR A O 1
ATOM 666 N N . SER A 1 83 ? 5.055 -9.288 -6.569 1.00 79.88 83 SER A N 1
ATOM 667 C CA . SER A 1 83 ? 5.605 -10.547 -7.075 1.00 79.88 83 SER A CA 1
ATOM 668 C C . SER A 1 83 ? 4.630 -11.217 -8.047 1.00 79.88 83 SER A C 1
ATOM 670 O O . SER A 1 83 ? 5.031 -11.571 -9.157 1.00 79.88 83 SER A O 1
ATOM 672 N N . GLY A 1 84 ? 3.335 -11.251 -7.717 1.00 73.00 84 GLY A N 1
ATOM 673 C CA . GLY A 1 84 ? 2.286 -11.742 -8.617 1.00 73.00 84 GLY A CA 1
ATOM 674 C C . GLY A 1 84 ? 2.192 -10.944 -9.924 1.00 73.00 84 GLY A C 1
ATOM 675 O O . GLY A 1 84 ? 2.081 -11.520 -11.005 1.00 73.00 84 GLY A O 1
ATOM 676 N N . LEU A 1 85 ? 2.350 -9.615 -9.869 1.00 67.50 85 LEU A N 1
ATOM 677 C CA . LEU A 1 85 ? 2.403 -8.779 -11.078 1.00 67.50 85 LEU A CA 1
ATOM 678 C C . LEU A 1 85 ? 3.598 -9.105 -11.985 1.00 67.50 85 LEU A C 1
ATOM 680 O O . LEU A 1 85 ? 3.471 -9.050 -13.214 1.00 67.50 85 LEU A O 1
ATOM 684 N N . LYS A 1 86 ? 4.764 -9.426 -11.409 1.00 61.84 86 LYS A N 1
ATOM 685 C CA . LYS A 1 86 ? 5.944 -9.843 -12.184 1.00 61.84 86 LYS A CA 1
ATOM 686 C C . LYS A 1 86 ? 5.696 -11.180 -12.875 1.00 61.84 86 LYS A C 1
ATOM 688 O O . LYS A 1 86 ? 6.038 -11.314 -14.049 1.00 61.84 86 LYS A O 1
ATOM 693 N N . GLU A 1 87 ? 5.067 -12.135 -12.195 1.00 61.41 87 GLU A N 1
ATOM 694 C CA . GLU A 1 87 ? 4.702 -13.423 -12.794 1.00 61.41 87 GLU A CA 1
ATOM 695 C C . GLU A 1 87 ? 3.727 -13.264 -13.964 1.00 61.41 87 GLU A C 1
ATOM 697 O O . GLU A 1 87 ? 3.960 -13.824 -15.037 1.00 61.41 87 GLU A O 1
ATOM 702 N N . ASP A 1 88 ? 2.684 -12.449 -13.804 1.00 60.84 88 ASP A N 1
ATOM 703 C CA . ASP A 1 88 ? 1.703 -12.192 -14.864 1.00 60.84 88 ASP A CA 1
ATOM 704 C C . ASP A 1 88 ? 2.318 -11.446 -16.056 1.00 60.84 88 ASP A C 1
ATOM 706 O O . ASP A 1 88 ? 2.045 -11.764 -17.218 1.00 60.84 88 ASP A O 1
ATOM 710 N N . THR A 1 89 ? 3.206 -10.484 -15.785 1.00 61.34 89 THR A N 1
ATOM 711 C CA . THR A 1 89 ? 3.942 -9.757 -16.830 1.00 61.34 89 THR A CA 1
ATOM 712 C C . THR A 1 89 ? 4.858 -10.700 -17.610 1.00 61.34 89 THR A C 1
ATOM 714 O O . THR A 1 89 ? 4.869 -10.672 -18.844 1.00 61.34 89 THR A O 1
ATOM 717 N N . ASN A 1 90 ? 5.577 -11.583 -16.912 1.00 61.06 90 ASN A N 1
ATOM 718 C CA . ASN A 1 90 ? 6.447 -12.581 -17.531 1.00 61.06 90 ASN A CA 1
ATOM 719 C C . ASN A 1 90 ? 5.650 -13.577 -18.383 1.00 61.06 90 ASN A C 1
ATOM 721 O O . ASN A 1 90 ? 6.046 -13.855 -19.516 1.00 61.06 90 ASN A O 1
ATOM 725 N N . LYS A 1 91 ? 4.499 -14.063 -17.897 1.00 61.28 91 LYS A N 1
ATOM 726 C CA . LYS A 1 91 ? 3.593 -14.927 -18.676 1.00 61.28 91 LYS A CA 1
ATOM 727 C C . LYS A 1 91 ? 3.122 -14.236 -19.955 1.00 61.28 91 LYS A C 1
ATOM 729 O O . LYS A 1 91 ? 3.264 -14.797 -21.039 1.00 61.28 91 LYS A O 1
ATOM 734 N N . LYS A 1 92 ? 2.657 -12.985 -19.858 1.00 59.31 92 LYS A N 1
ATOM 735 C CA . LYS A 1 92 ? 2.207 -12.204 -21.021 1.00 59.31 92 LYS A CA 1
ATOM 736 C C . LYS A 1 92 ? 3.319 -12.012 -22.056 1.00 59.31 92 LYS A C 1
ATOM 738 O O . LYS A 1 92 ? 3.062 -12.101 -23.256 1.00 59.31 92 LYS A O 1
ATOM 743 N N . TYR A 1 93 ? 4.550 -11.761 -21.610 1.00 63.25 93 TYR A N 1
ATOM 744 C CA . TYR A 1 93 ? 5.699 -11.616 -22.503 1.00 63.25 93 TYR A CA 1
ATOM 745 C C . TYR A 1 93 ? 6.073 -12.937 -23.193 1.00 63.25 93 TYR A C 1
ATOM 747 O O . TYR A 1 93 ? 6.335 -12.951 -24.397 1.00 63.25 93 TYR A O 1
ATOM 755 N N . LEU A 1 94 ? 6.053 -14.055 -22.460 1.00 63.75 94 LEU A N 1
ATOM 756 C CA . LEU A 1 94 ? 6.290 -15.389 -23.021 1.00 63.75 94 LEU A CA 1
ATOM 757 C C . LEU A 1 94 ? 5.238 -15.761 -24.073 1.00 63.75 94 LEU A C 1
ATOM 759 O O . LEU A 1 94 ? 5.596 -16.267 -25.136 1.00 63.75 94 LEU A O 1
ATOM 763 N N . ASP A 1 95 ? 3.964 -15.470 -23.818 1.00 68.19 95 ASP A N 1
ATOM 764 C CA . ASP A 1 95 ? 2.886 -15.727 -24.777 1.00 68.19 95 ASP A CA 1
ATOM 765 C C . ASP A 1 95 ? 2.995 -14.846 -26.027 1.00 68.19 95 ASP A C 1
ATOM 767 O O . ASP A 1 95 ? 2.771 -15.325 -27.139 1.00 68.19 95 ASP A O 1
ATOM 771 N N . LEU A 1 96 ? 3.400 -13.580 -25.882 1.00 64.44 96 LEU A N 1
ATOM 772 C CA . LEU A 1 96 ? 3.698 -12.710 -27.023 1.00 64.44 96 LEU A CA 1
ATOM 773 C C . LEU A 1 96 ? 4.851 -13.265 -27.870 1.00 64.44 96 LEU A C 1
ATOM 775 O O . LEU A 1 96 ? 4.685 -13.391 -29.082 1.00 64.44 96 LEU A O 1
ATOM 779 N N . LYS A 1 97 ? 5.968 -13.676 -27.250 1.00 66.69 97 LYS A N 1
ATOM 780 C CA . LYS A 1 97 ? 7.103 -14.288 -27.967 1.00 66.69 97 LYS A CA 1
ATOM 781 C C . LYS A 1 97 ? 6.712 -15.555 -28.726 1.00 66.69 97 LYS A C 1
ATOM 783 O O . LYS A 1 97 ? 7.132 -15.731 -29.866 1.00 66.69 97 LYS A O 1
ATOM 788 N N . LYS A 1 98 ? 5.888 -16.422 -28.127 1.00 67.19 98 LYS A N 1
ATOM 789 C CA . LYS A 1 98 ? 5.375 -17.631 -28.795 1.00 67.19 98 LYS A CA 1
ATOM 790 C C . LYS A 1 98 ? 4.541 -17.304 -30.035 1.00 67.19 98 LYS A C 1
ATOM 792 O O . LYS A 1 98 ? 4.567 -18.065 -30.994 1.00 67.19 98 LYS A O 1
ATOM 797 N N . ARG A 1 99 ? 3.804 -16.187 -30.029 1.00 58.75 99 ARG A N 1
ATOM 798 C CA . ARG A 1 99 ? 2.958 -15.761 -31.158 1.00 58.75 99 ARG A CA 1
ATOM 799 C C . ARG A 1 99 ? 3.735 -15.063 -32.271 1.00 58.75 99 ARG A C 1
ATOM 801 O O . ARG A 1 99 ? 3.277 -15.092 -33.406 1.00 58.75 99 ARG A O 1
ATOM 808 N N . THR A 1 100 ? 4.873 -14.442 -31.967 1.00 72.00 100 THR A N 1
ATOM 809 C CA . THR A 1 100 ? 5.682 -13.723 -32.966 1.00 72.00 100 THR A CA 1
ATOM 810 C C . THR A 1 100 ? 6.763 -14.573 -33.636 1.00 72.00 100 THR A 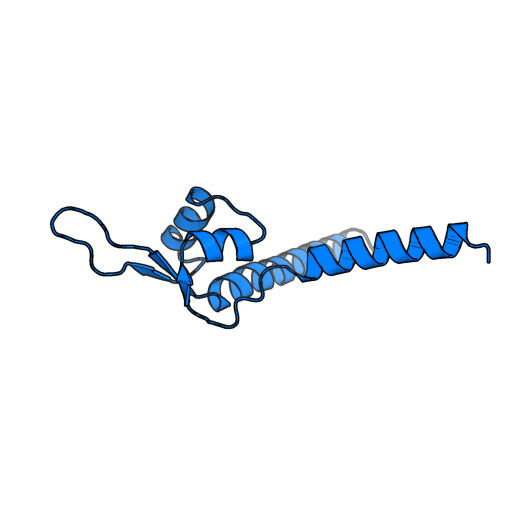C 1
ATOM 812 O O . THR A 1 100 ? 7.363 -14.085 -34.584 1.00 72.00 100 THR A O 1
ATOM 815 N N . GLY A 1 101 ? 6.974 -15.822 -33.199 1.00 49.12 101 GLY A N 1
ATOM 816 C CA . GLY A 1 101 ? 7.974 -16.733 -33.770 1.00 49.12 101 GLY A CA 1
ATOM 817 C C . GLY A 1 101 ? 9.402 -16.363 -33.356 1.00 49.12 101 GLY A C 1
ATOM 818 O O . GLY A 1 101 ? 9.827 -15.220 -33.513 1.00 49.12 101 GLY A O 1
ATOM 819 N N . GLY A 1 102 ? 10.112 -17.323 -32.763 1.00 45.88 102 GLY A N 1
ATOM 820 C CA . GLY A 1 102 ? 11.563 -17.263 -32.562 1.00 45.88 102 GLY A CA 1
ATOM 821 C C . GLY A 1 102 ? 12.313 -17.810 -33.764 1.00 45.88 102 GLY A C 1
ATOM 822 O O . GLY A 1 102 ? 11.672 -18.519 -34.573 1.00 45.88 102 GLY A O 1
#

Organism: NCBI:txid1078050